Protein AF-A0A353WPU3-F1 (afdb_monomer_lite)

Structure (mmCIF, N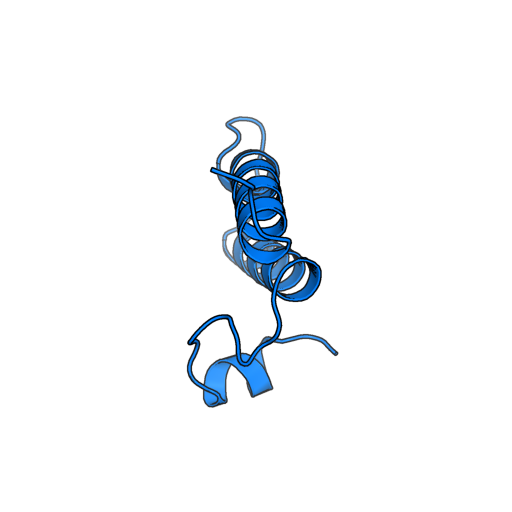/CA/C/O backbone):
data_AF-A0A353WPU3-F1
#
_entry.id   AF-A0A353WPU3-F1
#
loop_
_atom_site.group_PDB
_atom_site.id
_atom_site.type_symbol
_atom_site.label_atom_id
_atom_site.label_alt_id
_atom_site.label_comp_id
_atom_site.label_asym_id
_atom_site.label_entity_id
_atom_site.label_seq_id
_atom_site.pdbx_PDB_ins_code
_atom_site.Cartn_x
_atom_site.Cartn_y
_atom_site.Cartn_z
_atom_site.occupancy
_atom_site.B_iso_or_equiv
_atom_site.auth_seq_id
_atom_site.auth_comp_id
_atom_site.auth_asym_id
_atom_site.auth_atom_id
_atom_site.pdbx_PDB_model_num
ATOM 1 N N . PHE A 1 1 ? 26.939 -14.065 2.181 1.00 60.06 1 PHE A N 1
ATOM 2 C CA . PHE A 1 1 ? 25.671 -13.832 1.477 1.00 60.06 1 PHE A CA 1
ATOM 3 C C . PHE A 1 1 ? 25.641 -12.359 1.168 1.00 60.06 1 PHE A C 1
ATOM 5 O O . PHE A 1 1 ? 25.624 -11.572 2.104 1.00 60.06 1 PHE A O 1
ATOM 12 N N . ASP A 1 2 ? 25.786 -12.013 -0.104 1.00 74.94 2 ASP A N 1
ATOM 13 C CA . ASP A 1 2 ? 25.564 -10.641 -0.544 1.00 74.94 2 ASP A CA 1
ATOM 14 C C . ASP A 1 2 ? 24.047 -10.435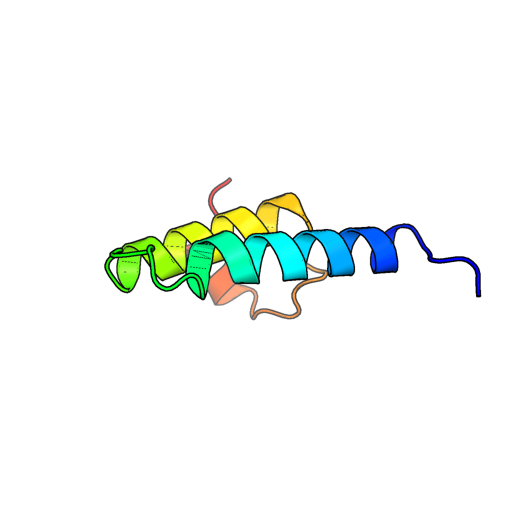 -0.574 1.00 74.94 2 ASP A C 1
ATOM 16 O O . ASP A 1 2 ? 23.330 -11.295 -1.09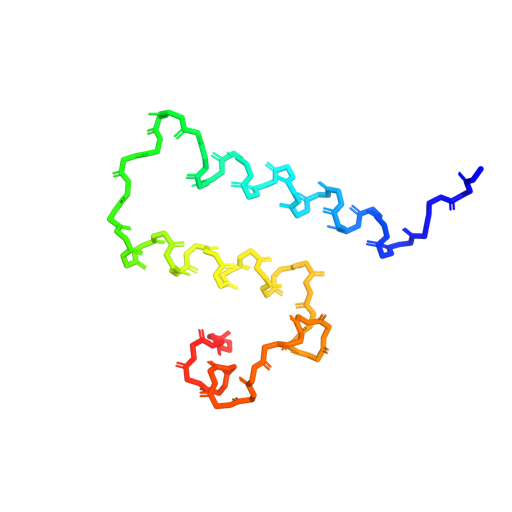5 1.00 74.94 2 ASP A O 1
ATOM 20 N N . LEU A 1 3 ? 23.556 -9.394 0.094 1.00 76.50 3 LEU A N 1
ATOM 21 C CA . LEU A 1 3 ? 22.133 -9.065 0.084 1.00 76.50 3 LEU A CA 1
ATOM 22 C C . LEU A 1 3 ? 21.815 -8.461 -1.279 1.00 76.50 3 LEU A C 1
ATOM 24 O O . LEU A 1 3 ? 22.450 -7.487 -1.676 1.00 76.50 3 LEU A O 1
ATOM 28 N N . SER A 1 4 ? 20.834 -9.020 -1.982 1.00 83.12 4 SER A N 1
ATOM 29 C CA . SER A 1 4 ? 20.359 -8.395 -3.212 1.00 83.12 4 SER A CA 1
ATOM 30 C C . SER A 1 4 ? 19.617 -7.093 -2.890 1.00 83.12 4 SER A C 1
ATOM 32 O O . SER A 1 4 ? 19.097 -6.916 -1.784 1.00 83.12 4 SER A O 1
ATOM 34 N N . ASP A 1 5 ? 19.485 -6.196 -3.869 1.00 82.38 5 ASP A N 1
ATOM 35 C CA . ASP A 1 5 ? 18.646 -4.997 -3.743 1.00 82.38 5 ASP A CA 1
ATOM 36 C C . ASP A 1 5 ? 17.209 -5.320 -3.293 1.00 82.38 5 ASP A C 1
ATOM 38 O O . ASP A 1 5 ? 16.555 -4.513 -2.635 1.00 82.38 5 ASP A O 1
ATOM 42 N N . TYR A 1 6 ? 16.697 -6.511 -3.618 1.00 82.88 6 TYR A N 1
ATOM 43 C CA . TYR A 1 6 ? 15.388 -6.966 -3.155 1.00 82.88 6 TYR A CA 1
ATOM 44 C C . TYR A 1 6 ? 15.374 -7.283 -1.653 1.00 82.88 6 TYR A C 1
ATOM 46 O O . TYR A 1 6 ? 14.439 -6.888 -0.955 1.00 82.88 6 TYR A O 1
ATOM 54 N N . ASP A 1 7 ? 16.414 -7.942 -1.138 1.00 85.06 7 ASP A N 1
ATOM 55 C CA . ASP A 1 7 ? 16.518 -8.274 0.286 1.00 85.06 7 ASP A CA 1
ATOM 56 C C . ASP A 1 7 ? 16.636 -7.007 1.141 1.00 85.06 7 ASP A C 1
ATOM 58 O O . ASP A 1 7 ? 15.978 -6.890 2.176 1.00 85.06 7 ASP A O 1
ATOM 62 N N . LEU A 1 8 ? 17.418 -6.025 0.679 1.00 86.94 8 LEU A N 1
ATOM 63 C CA . LEU A 1 8 ? 17.541 -4.725 1.342 1.00 86.94 8 LEU A CA 1
ATOM 64 C C . LEU A 1 8 ? 16.193 -3.994 1.392 1.00 86.94 8 LEU A C 1
ATOM 66 O O . LEU A 1 8 ? 15.775 -3.560 2.465 1.00 86.94 8 LEU A O 1
ATOM 70 N N . ARG A 1 9 ? 15.454 -3.949 0.273 1.00 88.50 9 ARG A N 1
ATOM 71 C CA . ARG A 1 9 ? 14.099 -3.368 0.235 1.00 88.50 9 ARG A CA 1
ATOM 72 C C . ARG A 1 9 ? 13.132 -4.081 1.181 1.00 88.50 9 ARG A C 1
ATOM 74 O O . ARG A 1 9 ? 12.344 -3.415 1.848 1.00 88.50 9 ARG A O 1
ATOM 81 N N . CYS A 1 10 ? 13.205 -5.408 1.281 1.00 87.88 10 CYS A N 1
ATOM 82 C CA . CYS A 1 10 ? 12.381 -6.180 2.213 1.00 87.88 10 CYS A CA 1
ATOM 83 C C . CYS A 1 10 ? 12.692 -5.857 3.680 1.00 87.88 10 CYS A C 1
ATOM 85 O O . CYS A 1 10 ? 11.775 -5.762 4.498 1.00 87.88 10 CYS A O 1
ATOM 87 N N . LEU A 1 11 ? 13.969 -5.679 4.022 1.00 89.50 11 LEU A N 1
ATOM 88 C CA . LEU A 1 11 ? 14.387 -5.316 5.376 1.00 89.50 11 LEU A CA 1
ATOM 89 C C . LEU A 1 11 ? 13.927 -3.903 5.752 1.00 89.50 11 LEU A C 1
ATOM 91 O O . LEU A 1 11 ? 13.399 -3.708 6.850 1.00 89.50 11 LEU A O 1
ATOM 95 N N . ASP A 1 12 ? 14.070 -2.936 4.843 1.00 90.44 12 ASP A N 1
ATOM 96 C CA . ASP A 1 12 ? 13.567 -1.574 5.044 1.00 90.44 12 ASP A CA 1
ATOM 97 C C . ASP A 1 12 ? 12.038 -1.544 5.175 1.00 90.44 12 ASP A C 1
ATOM 99 O O . ASP A 1 12 ? 11.515 -0.922 6.103 1.00 90.44 12 ASP A O 1
ATOM 103 N N . TYR A 1 13 ? 11.325 -2.290 4.325 1.00 90.62 13 TYR A N 1
ATOM 104 C CA . TYR A 1 13 ? 9.880 -2.485 4.446 1.00 90.62 13 TYR A CA 1
ATOM 105 C C . TYR A 1 13 ? 9.496 -3.015 5.831 1.00 90.62 13 TYR A C 1
ATOM 107 O O . TYR A 1 13 ? 8.627 -2.447 6.490 1.00 90.62 13 TYR A O 1
ATOM 115 N N . ALA A 1 14 ? 10.148 -4.085 6.298 1.00 89.31 14 ALA A N 1
ATOM 116 C CA . ALA A 1 14 ? 9.820 -4.712 7.575 1.00 89.31 14 ALA A CA 1
ATOM 117 C C . ALA A 1 14 ? 10.036 -3.751 8.751 1.00 89.31 14 ALA A C 1
ATOM 119 O O . ALA A 1 14 ? 9.225 -3.700 9.679 1.00 89.31 14 ALA A O 1
ATOM 120 N N . LYS A 1 15 ? 11.106 -2.950 8.697 1.00 90.19 15 LYS A N 1
ATOM 121 C CA . LYS A 1 15 ? 11.405 -1.935 9.709 1.00 90.19 15 LYS A CA 1
ATOM 122 C C . LYS A 1 15 ? 10.369 -0.810 9.710 1.00 90.19 15 LYS A C 1
ATOM 124 O O . LYS A 1 15 ? 9.901 -0.412 10.781 1.00 90.19 15 LYS A O 1
ATOM 129 N N . GLU A 1 16 ? 9.993 -0.308 8.536 1.00 89.94 16 GLU A N 1
ATOM 130 C CA . GLU A 1 16 ? 8.999 0.761 8.412 1.00 89.94 16 GLU A CA 1
ATOM 131 C C . GLU A 1 16 ? 7.597 0.273 8.803 1.00 89.94 16 GLU A C 1
ATOM 133 O O . GLU A 1 16 ? 6.908 0.953 9.563 1.00 89.94 16 GLU A O 1
ATOM 138 N N . TYR A 1 17 ? 7.217 -0.942 8.401 1.00 88.81 17 TYR A N 1
ATOM 139 C CA . TYR A 1 17 ? 5.975 -1.597 8.813 1.00 88.81 17 TYR A CA 1
ATOM 140 C C . TYR A 1 17 ? 5.903 -1.763 10.337 1.00 88.81 17 TYR A C 1
ATOM 142 O O . TYR A 1 17 ? 4.916 -1.374 10.961 1.00 88.81 17 TYR A O 1
ATOM 150 N N . ALA A 1 18 ? 6.970 -2.271 10.963 1.00 88.06 18 ALA A N 1
ATOM 151 C CA . ALA A 1 18 ? 7.025 -2.414 12.415 1.00 88.06 18 ALA A CA 1
ATOM 152 C C . ALA A 1 18 ? 6.866 -1.063 13.130 1.00 88.06 18 ALA A C 1
ATOM 154 O O . ALA A 1 18 ? 6.129 -0.956 14.106 1.00 88.06 18 ALA A O 1
ATOM 155 N N . THR A 1 19 ? 7.501 -0.015 12.605 1.00 86.31 19 THR A N 1
ATOM 156 C CA . THR A 1 19 ? 7.479 1.314 13.226 1.00 86.31 19 THR A CA 1
ATOM 157 C C . THR A 1 19 ? 6.143 2.033 13.025 1.00 86.31 19 THR A C 1
ATOM 159 O O . THR A 1 19 ? 5.676 2.702 13.943 1.00 86.31 19 THR A O 1
ATOM 162 N N . ARG A 1 20 ? 5.517 1.913 11.849 1.00 82.69 20 ARG A N 1
ATOM 163 C CA . ARG A 1 20 ? 4.297 2.660 11.496 1.00 82.69 20 ARG A CA 1
ATOM 164 C C . ARG A 1 20 ? 2.999 1.930 11.834 1.00 82.69 20 ARG A C 1
ATOM 166 O O . ARG A 1 20 ? 1.987 2.600 11.977 1.00 82.69 20 ARG A O 1
ATOM 173 N N . LEU A 1 21 ? 3.009 0.598 11.946 1.00 83.00 21 LEU A N 1
ATOM 174 C CA . LEU A 1 21 ? 1.796 -0.196 12.197 1.00 83.00 21 LEU A CA 1
ATOM 175 C C . LEU A 1 21 ? 1.807 -0.967 13.520 1.00 83.00 21 LEU A C 1
ATOM 177 O O . LEU A 1 21 ? 0.747 -1.174 14.098 1.00 83.00 21 LEU A O 1
ATOM 181 N N . LEU A 1 22 ? 2.972 -1.429 13.983 1.00 82.94 22 LEU A N 1
ATOM 182 C CA . LEU A 1 22 ? 3.089 -2.266 15.189 1.00 82.94 22 LEU A CA 1
ATOM 183 C C . LEU A 1 22 ? 3.588 -1.497 16.421 1.00 82.94 22 LEU A C 1
ATOM 185 O O . LEU A 1 22 ? 3.605 -2.055 17.519 1.00 82.94 22 LEU A O 1
ATOM 189 N N . SER A 1 23 ? 4.010 -0.242 16.264 1.00 84.31 23 SER A N 1
ATOM 190 C CA . SER A 1 23 ? 4.449 0.578 17.391 1.00 84.31 23 SER A CA 1
ATOM 191 C C . SER A 1 23 ? 3.302 0.837 18.361 1.00 84.31 23 SER A C 1
ATOM 193 O O . SER A 1 23 ? 2.214 1.231 17.965 1.00 84.31 23 SER A O 1
ATOM 195 N N . ILE A 1 24 ? 3.584 0.691 19.655 1.00 75.94 24 ILE A N 1
ATOM 196 C CA . ILE A 1 24 ? 2.621 0.911 20.751 1.00 75.94 24 ILE A CA 1
ATOM 197 C C . ILE A 1 24 ? 2.120 2.371 20.794 1.00 75.94 24 ILE A C 1
ATOM 199 O O . ILE A 1 24 ? 1.040 2.640 21.308 1.00 75.94 24 ILE A O 1
ATOM 203 N N . ASP A 1 25 ? 2.899 3.302 20.237 1.00 73.31 25 ASP A N 1
ATOM 204 C CA . ASP A 1 25 ? 2.579 4.734 20.141 1.00 73.31 25 ASP A CA 1
ATOM 205 C C . ASP A 1 25 ? 1.592 5.067 19.002 1.00 73.31 25 ASP A C 1
ATOM 207 O O . ASP A 1 25 ? 1.012 6.149 18.954 1.00 73.31 25 ASP A O 1
ATOM 211 N N . VAL A 1 26 ? 1.369 4.130 18.076 1.00 77.31 26 VAL A N 1
ATOM 212 C CA . VAL A 1 26 ? 0.495 4.335 16.920 1.00 77.31 26 VAL A CA 1
ATOM 213 C C . VAL A 1 26 ? -0.962 4.144 17.346 1.00 77.31 26 VAL A C 1
ATOM 215 O O . VAL A 1 26 ? -1.430 3.027 17.558 1.00 77.31 26 VAL A O 1
ATOM 218 N N . ASN A 1 27 ? -1.695 5.253 17.447 1.00 80.44 27 ASN A N 1
ATOM 219 C CA . ASN A 1 27 ? -3.137 5.284 17.709 1.00 80.44 27 ASN A CA 1
ATOM 220 C C . ASN A 1 27 ? -3.899 5.743 16.456 1.00 80.44 27 ASN A C 1
ATOM 222 O O . ASN A 1 27 ? -4.510 6.811 16.440 1.00 80.44 27 ASN A O 1
ATOM 226 N N . ILE A 1 28 ? -3.797 4.953 15.386 1.00 83.50 28 ILE A N 1
ATOM 227 C CA . ILE A 1 28 ? -4.487 5.202 14.114 1.00 83.50 28 ILE A CA 1
ATOM 228 C C . ILE A 1 28 ? -5.661 4.236 13.951 1.00 83.50 28 ILE A C 1
ATOM 230 O O . ILE A 1 28 ? -5.621 3.092 14.411 1.00 83.50 28 ILE A O 1
ATOM 234 N N . GLY A 1 29 ? -6.727 4.690 13.292 1.00 85.50 29 GLY A N 1
ATOM 235 C CA . GLY A 1 29 ? -7.863 3.830 12.960 1.00 85.50 29 GLY A CA 1
ATOM 236 C C . GLY A 1 29 ? -7.478 2.733 11.960 1.00 85.50 29 GLY A C 1
ATOM 237 O O . GLY A 1 29 ? -6.522 2.880 11.203 1.00 85.50 29 GLY A O 1
ATOM 238 N N . ILE A 1 30 ? -8.255 1.644 11.903 1.00 84.75 30 ILE A N 1
ATOM 239 C CA . ILE A 1 30 ? -8.007 0.517 10.976 1.00 84.75 30 ILE A CA 1
ATOM 240 C C . ILE A 1 30 ? -7.944 0.990 9.514 1.00 84.75 30 ILE A C 1
ATOM 242 O O . ILE A 1 30 ? -7.138 0.493 8.735 1.00 84.75 30 ILE A O 1
ATOM 246 N N . GLU A 1 31 ? -8.767 1.966 9.135 1.00 87.12 31 GLU A N 1
ATOM 247 C CA . GLU A 1 31 ? -8.766 2.534 7.782 1.00 87.12 31 GLU A CA 1
ATOM 248 C C . GLU A 1 31 ? -7.451 3.261 7.460 1.00 87.12 31 GLU A C 1
ATOM 250 O O . GLU A 1 31 ? -6.888 3.073 6.385 1.00 87.12 31 GLU A O 1
ATOM 255 N N . GLU A 1 32 ? -6.917 4.024 8.413 1.00 87.31 32 GLU A N 1
ATOM 256 C CA . GLU A 1 32 ? -5.650 4.750 8.270 1.00 87.31 32 GLU A CA 1
ATOM 257 C C . GLU A 1 32 ? -4.440 3.805 8.324 1.00 87.31 32 GLU A C 1
ATOM 259 O O . GLU A 1 32 ? -3.460 3.988 7.599 1.00 87.31 32 GLU A O 1
ATOM 264 N N . MET A 1 33 ? -4.542 2.730 9.111 1.00 87.50 33 MET A N 1
ATOM 265 C CA . MET A 1 33 ? -3.588 1.622 9.114 1.00 87.50 33 MET A CA 1
ATOM 266 C C . MET A 1 33 ? -3.525 0.940 7.742 1.00 87.50 33 MET A C 1
ATOM 268 O O . MET A 1 33 ? -2.435 0.648 7.249 1.00 87.50 33 MET A O 1
ATOM 272 N N . LEU A 1 34 ? -4.678 0.714 7.103 1.00 88.06 34 LEU A N 1
ATOM 273 C CA . LEU A 1 34 ? -4.746 0.158 5.753 1.00 88.06 34 LEU A CA 1
ATOM 274 C C . LEU A 1 34 ? -4.146 1.119 4.721 1.00 88.06 34 LEU A C 1
ATOM 276 O O . LEU A 1 34 ? -3.342 0.669 3.908 1.00 88.06 34 LEU A O 1
ATOM 280 N N . ASP A 1 35 ? -4.476 2.414 4.764 1.00 88.12 35 ASP A N 1
ATOM 281 C CA . ASP A 1 35 ? -3.897 3.419 3.853 1.00 88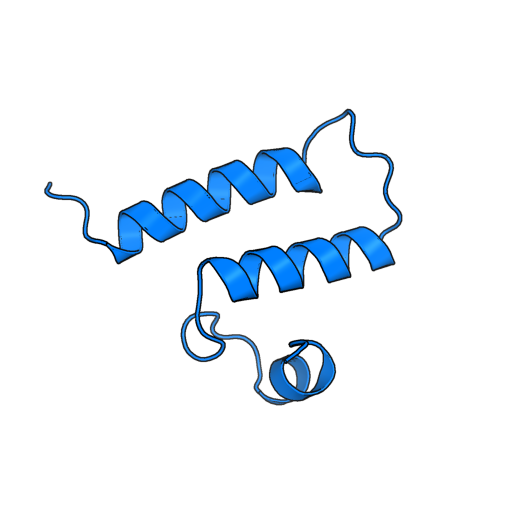.12 35 ASP A CA 1
ATOM 282 C C . ASP A 1 35 ? -2.367 3.455 3.986 1.00 88.12 35 ASP A C 1
ATOM 284 O O . ASP A 1 35 ? -1.648 3.308 2.999 1.00 88.12 35 ASP A O 1
ATOM 288 N N . THR A 1 36 ? -1.873 3.487 5.228 1.00 89.06 36 THR A N 1
ATOM 289 C CA . THR A 1 36 ? -0.441 3.434 5.550 1.00 89.06 36 THR A CA 1
ATOM 290 C C . THR A 1 36 ? 0.222 2.160 5.023 1.00 89.06 36 THR A C 1
ATOM 292 O O . THR A 1 36 ? 1.324 2.216 4.478 1.00 89.06 36 THR A O 1
ATOM 295 N N . ALA A 1 37 ? -0.426 0.998 5.150 1.00 87.88 37 ALA A N 1
ATOM 296 C CA . ALA A 1 37 ? 0.107 -0.251 4.613 1.00 87.88 37 ALA A CA 1
ATOM 297 C C . ALA A 1 37 ? 0.258 -0.190 3.085 1.00 87.88 37 ALA A C 1
ATOM 299 O O . ALA A 1 37 ? 1.302 -0.583 2.564 1.00 87.88 37 ALA A O 1
ATOM 300 N N . TRP A 1 38 ? -0.745 0.331 2.371 1.00 88.44 38 TRP A N 1
ATOM 301 C CA . TRP A 1 38 ? -0.690 0.507 0.917 1.00 88.44 38 TRP A CA 1
ATOM 302 C C . TRP A 1 38 ? 0.393 1.501 0.486 1.00 88.44 38 TRP A C 1
ATOM 304 O O . TRP A 1 38 ? 1.103 1.218 -0.478 1.00 88.44 38 TRP A O 1
ATOM 314 N N . GLU A 1 39 ? 0.580 2.607 1.213 1.00 88.69 39 GLU A N 1
ATOM 315 C CA . GLU A 1 39 ? 1.685 3.546 0.969 1.00 88.69 39 GLU A CA 1
ATOM 316 C C . GLU A 1 39 ? 3.052 2.864 1.099 1.00 88.69 39 GLU A C 1
ATOM 318 O O . GLU A 1 39 ? 3.915 3.007 0.232 1.00 88.69 39 GLU A O 1
ATOM 323 N N . ILE A 1 40 ? 3.252 2.097 2.175 1.00 89.50 40 ILE A N 1
ATOM 324 C CA . ILE A 1 40 ? 4.507 1.381 2.423 1.00 89.50 40 ILE A CA 1
ATOM 325 C C . ILE A 1 40 ? 4.723 0.321 1.332 1.00 89.50 40 ILE A C 1
ATOM 327 O O . ILE A 1 40 ? 5.826 0.206 0.797 1.00 89.50 40 ILE A O 1
ATOM 331 N N . PHE A 1 41 ? 3.683 -0.421 0.938 1.00 88.44 41 PHE A N 1
ATOM 332 C CA . PHE A 1 41 ? 3.787 -1.368 -0.172 1.00 88.44 41 PHE A CA 1
ATOM 333 C C . PHE A 1 41 ? 4.198 -0.679 -1.473 1.00 88.44 41 PHE A C 1
ATOM 335 O O . PHE A 1 41 ? 5.117 -1.165 -2.122 1.00 88.44 41 PHE A O 1
ATOM 342 N N . ALA A 1 42 ? 3.589 0.458 -1.817 1.00 87.69 42 ALA A N 1
ATOM 343 C CA . ALA A 1 42 ? 3.909 1.201 -3.034 1.00 87.69 42 ALA A CA 1
ATOM 344 C C . ALA A 1 42 ? 5.316 1.817 -3.036 1.00 87.69 42 ALA A C 1
ATOM 346 O O . ALA A 1 42 ? 5.906 2.007 -4.099 1.00 87.69 42 ALA A O 1
ATOM 347 N N . LYS A 1 43 ? 5.869 2.110 -1.855 1.00 88.44 43 LYS A N 1
ATOM 348 C CA . LYS A 1 43 ? 7.215 2.672 -1.692 1.00 88.44 43 LYS A CA 1
ATOM 349 C C . LYS A 1 43 ? 8.329 1.645 -1.907 1.00 88.44 43 LYS A C 1
ATOM 351 O O . LYS A 1 43 ? 9.366 1.992 -2.466 1.00 88.44 43 LYS A O 1
ATOM 356 N N . TYR A 1 44 ? 8.137 0.403 -1.457 1.00 88.12 44 TYR A N 1
ATOM 357 C CA . TYR A 1 44 ? 9.182 -0.631 -1.498 1.00 88.12 44 TYR A CA 1
ATOM 358 C C . TYR A 1 44 ? 8.979 -1.676 -2.602 1.00 88.12 44 TYR A C 1
ATOM 360 O O . TYR A 1 44 ? 9.958 -2.257 -3.085 1.00 88.12 44 TYR A O 1
ATOM 368 N N . PHE A 1 45 ? 7.734 -1.892 -3.031 1.00 87.44 45 PHE A N 1
ATOM 369 C CA . PHE A 1 45 ? 7.358 -2.945 -3.967 1.00 87.44 45 PHE A CA 1
ATOM 370 C C . PHE A 1 45 ? 6.492 -2.426 -5.111 1.00 87.44 45 PHE A C 1
ATOM 372 O O . PHE A 1 45 ? 5.691 -1.505 -4.979 1.00 87.44 45 PHE A O 1
ATOM 379 N N . SER A 1 46 ? 6.598 -3.103 -6.246 1.00 84.88 46 SER A N 1
ATOM 380 C CA . SER A 1 46 ? 5.676 -2.941 -7.363 1.00 84.88 46 SER A CA 1
ATOM 381 C C . SER A 1 46 ? 4.398 -3.751 -7.118 1.00 84.88 46 SER A C 1
ATOM 383 O O . SER A 1 46 ? 4.452 -4.809 -6.486 1.00 84.88 46 SER A O 1
ATOM 385 N N . PRO A 1 47 ? 3.248 -3.369 -7.699 1.00 83.25 47 PRO A N 1
ATOM 386 C CA . PRO A 1 47 ? 2.012 -4.148 -7.580 1.00 83.25 47 PRO A CA 1
ATOM 387 C C . PRO A 1 47 ? 2.153 -5.598 -8.077 1.00 83.25 47 PRO A C 1
ATOM 389 O O . PRO A 1 47 ? 1.454 -6.484 -7.598 1.00 83.25 47 PRO A O 1
ATOM 392 N N . ALA A 1 48 ? 3.081 -5.858 -9.004 1.00 83.44 48 ALA A N 1
ATOM 393 C CA . ALA A 1 48 ? 3.409 -7.207 -9.460 1.00 83.44 48 ALA A CA 1
ATOM 394 C C . ALA A 1 48 ? 4.236 -8.018 -8.439 1.00 83.44 48 ALA A C 1
ATOM 396 O O . ALA A 1 48 ? 4.134 -9.241 -8.415 1.00 83.44 48 ALA A O 1
ATOM 397 N N . GLU A 1 49 ? 5.037 -7.356 -7.596 1.00 83.62 49 GLU A N 1
ATOM 398 C CA . GLU A 1 49 ? 5.893 -7.993 -6.580 1.00 83.62 49 GLU A CA 1
ATOM 399 C C . GLU A 1 49 ? 5.103 -8.367 -5.313 1.00 83.62 49 GLU A C 1
ATOM 401 O O . GLU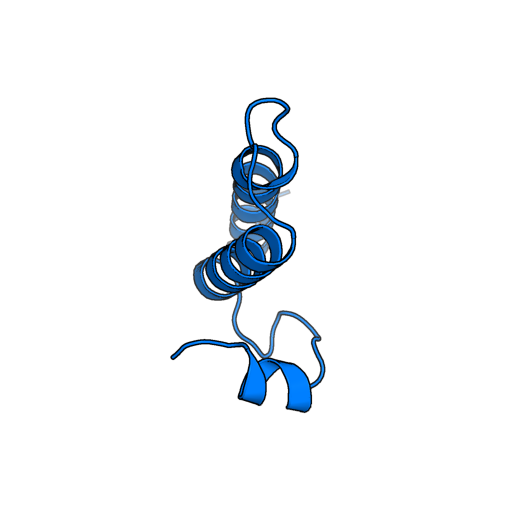 A 1 49 ? 5.484 -9.297 -4.610 1.00 83.62 49 GLU A O 1
ATOM 406 N N . THR A 1 50 ? 3.991 -7.683 -5.020 1.00 82.62 50 THR A N 1
ATOM 407 C CA . THR A 1 50 ? 3.216 -7.906 -3.782 1.00 82.62 50 THR A CA 1
ATOM 408 C C . THR A 1 50 ? 2.361 -9.176 -3.793 1.00 82.62 50 THR A C 1
ATOM 410 O O . THR A 1 50 ? 1.880 -9.599 -2.744 1.00 82.62 50 THR A O 1
ATOM 413 N N . GLY A 1 51 ? 2.126 -9.786 -4.960 1.00 84.00 51 GLY A N 1
ATOM 414 C CA . GLY A 1 51 ? 1.277 -10.978 -5.091 1.00 84.00 51 GLY A CA 1
ATOM 415 C C . GLY A 1 51 ? -0.204 -10.746 -4.750 1.00 84.00 51 GLY A C 1
ATOM 416 O O . GLY A 1 51 ? -0.969 -11.703 -4.608 1.00 84.00 51 GLY A O 1
ATOM 417 N N . ILE A 1 52 ? -0.631 -9.488 -4.613 1.00 86.38 52 ILE A N 1
ATOM 418 C CA . ILE A 1 52 ? -2.013 -9.127 -4.293 1.00 86.38 52 ILE A CA 1
ATOM 419 C C . ILE A 1 52 ? -2.879 -9.249 -5.553 1.00 86.38 52 ILE A C 1
ATOM 421 O O . ILE A 1 52 ? -2.449 -8.934 -6.664 1.00 86.38 52 ILE A O 1
ATOM 425 N N . LYS A 1 53 ? -4.138 -9.693 -5.398 1.00 87.12 53 LYS A N 1
ATOM 426 C CA . LYS A 1 53 ? -5.060 -9.787 -6.541 1.00 87.12 53 LYS A CA 1
ATOM 427 C C . LYS A 1 53 ? -5.204 -8.428 -7.221 1.00 87.12 53 LYS A C 1
ATOM 429 O O . LYS A 1 53 ? -5.455 -7.418 -6.564 1.00 87.12 53 LYS A O 1
ATOM 434 N N . GLN A 1 54 ? -5.178 -8.446 -8.549 1.00 84.75 54 GLN A N 1
ATOM 435 C CA . GLN A 1 54 ? -5.251 -7.247 -9.381 1.00 84.75 54 GLN A CA 1
ATOM 436 C C . GLN A 1 54 ? -6.490 -6.383 -9.091 1.00 84.75 54 GLN A C 1
ATOM 438 O O . GLN A 1 54 ? -6.395 -5.166 -9.121 1.00 84.75 54 GLN A O 1
ATOM 443 N N . VAL A 1 55 ? -7.618 -6.994 -8.701 1.00 88.75 55 VAL A N 1
ATOM 444 C CA . VAL A 1 55 ? -8.844 -6.279 -8.288 1.00 88.75 55 VAL A CA 1
ATOM 445 C C . VAL A 1 55 ? -8.660 -5.380 -7.058 1.00 88.75 55 VAL A C 1
ATOM 447 O O . VAL A 1 55 ? -9.385 -4.404 -6.904 1.00 88.75 55 VAL A O 1
ATOM 450 N N . PHE A 1 56 ? -7.721 -5.708 -6.165 1.00 86.56 56 PHE A N 1
ATOM 451 C CA . PHE A 1 56 ? -7.410 -4.891 -4.991 1.00 86.56 56 PHE A CA 1
ATOM 452 C C . PHE A 1 56 ? -6.346 -3.851 -5.305 1.00 86.56 56 PHE A C 1
ATOM 454 O O . PHE A 1 56 ? -6.481 -2.721 -4.853 1.00 86.56 56 PHE A O 1
ATOM 461 N N . ILE A 1 57 ? -5.343 -4.208 -6.114 1.00 87.81 57 ILE A N 1
ATOM 462 C CA . ILE A 1 57 ? -4.378 -3.240 -6.646 1.00 87.81 57 ILE A CA 1
AT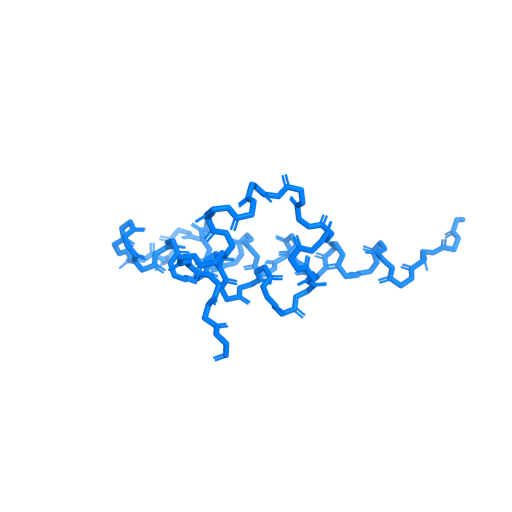OM 463 C C . ILE A 1 57 ? -5.132 -2.109 -7.357 1.00 87.81 57 ILE A C 1
ATOM 465 O O . ILE A 1 57 ? -4.971 -0.952 -7.005 1.00 87.81 57 ILE A O 1
ATOM 469 N N . ASP A 1 58 ? -6.021 -2.437 -8.292 1.00 85.88 58 ASP A N 1
ATOM 470 C CA . ASP A 1 58 ? -6.763 -1.442 -9.076 1.00 85.88 58 ASP A CA 1
ATOM 471 C C . ASP A 1 58 ? -7.636 -0.522 -8.204 1.00 85.88 58 ASP A C 1
ATOM 473 O O . ASP A 1 58 ? -7.821 0.653 -8.507 1.00 85.88 58 ASP A O 1
ATOM 477 N N . LYS A 1 59 ? -8.135 -1.045 -7.077 1.00 85.81 59 LYS A N 1
ATOM 478 C CA . LYS A 1 59 ? -9.042 -0.326 -6.179 1.00 85.81 59 LYS A CA 1
ATOM 479 C C . LYS A 1 59 ? -8.338 0.498 -5.095 1.00 85.81 59 LYS A C 1
ATOM 481 O O . LYS A 1 59 ? -8.876 1.524 -4.689 1.00 85.81 59 LYS A O 1
ATOM 486 N N . TYR A 1 60 ? -7.198 0.033 -4.588 1.00 84.00 60 TYR A N 1
ATOM 487 C CA . TYR A 1 60 ? -6.559 0.582 -3.383 1.00 84.00 60 TYR A CA 1
ATOM 488 C C . TYR A 1 60 ? -5.128 1.080 -3.604 1.00 84.00 60 TYR A C 1
ATOM 490 O O . TYR A 1 60 ? -4.620 1.839 -2.782 1.00 84.00 60 TYR A O 1
ATOM 498 N N . TRP A 1 61 ? -4.480 0.709 -4.708 1.00 83.00 61 TRP A N 1
ATOM 499 C CA . TRP A 1 61 ? -3.167 1.237 -5.062 1.00 83.00 61 TRP A CA 1
ATOM 500 C C . TRP A 1 61 ? -3.335 2.659 -5.601 1.00 83.00 61 TRP A C 1
ATOM 502 O O . TRP A 1 61 ? -3.638 2.864 -6.779 1.00 83.00 61 TRP A O 1
ATOM 512 N N . LYS A 1 62 ? -3.194 3.658 -4.723 1.00 66.50 62 LYS A N 1
ATOM 513 C CA . LYS A 1 62 ? -3.205 5.068 -5.132 1.00 66.50 62 LYS A CA 1
ATOM 514 C C . LYS A 1 62 ? -2.049 5.304 -6.114 1.00 66.50 62 LYS A C 1
ATOM 516 O O . LYS A 1 62 ? -0.913 4.926 -5.836 1.00 66.50 62 LYS A O 1
ATOM 521 N N . LYS A 1 63 ? -2.378 5.858 -7.281 1.00 56.44 63 LYS A N 1
ATOM 522 C CA . LYS A 1 63 ? -1.411 6.292 -8.298 1.00 56.44 63 LYS A CA 1
ATOM 523 C C . LYS A 1 63 ? -0.663 7.539 -7.856 1.00 56.44 63 LYS A C 1
ATOM 525 O O . LYS A 1 63 ? -1.324 8.409 -7.248 1.00 56.44 63 LYS A O 1
#

Sequence (63 aa):
FDLSDYDLRCLDYAKEYATRLLSIDVNIGIEEMLDTAWEIFAKYFSPAETGIKQVFIDKYWKK

Radius of gyration: 12.94 Å; chains: 1; bounding box: 35×20×30 Å

pLDDT: mean 84.31, std 6.5, range [56.44, 90.62]

Foldseek 3Di:
DDQDLLNVLVVVLVVQLCVAQVDPPHPDDPVVNLLSNLVSCVVRHDPVRVPDPPVCCVVRNDD

Secondary structure (DSSP, 8-state):
-PPPHHHHHHHHHHHHHHHHHS-TT----HHHHHHHHHHHHHHH--TTTS---HHHHHHH---